Protein AF-A0A088F1L4-F1 (afdb_monomer)

pLDDT: mean 78.96, std 20.3, range [37.12, 97.81]

Mean predicted aligned error: 11.16 Å

Foldseek 3Di:
DDDDPPPPDPPPPPVVPPVPPPLDALLRLLVVLLVLVVVLVVDPDPVVSVVSVVVSVVSNVVSVVSLVVVCVVDDPVVSVVSNVSSVVSNVVSD

Secondary structure (DSSP, 8-state):
-----S--SSSSSSTTSTTSS----HHHHHHHHHHHHHHHHH--SHHHHHHHHHHHHHHHHHHHHHHHHHHHTS-HHHHHHHHHHHHHHHHTT-

Solvent-accessible surface area (backbone atoms only — not comparable to full-atom values): 5611 Å² total; per-residue (Å²): 143,83,75,95,77,86,90,82,85,73,76,83,80,61,73,80,63,74,82,75,79,76,80,73,50,53,65,54,43,26,47,54,35,35,54,42,50,57,49,34,72,70,47,81,53,65,69,60,25,51,54,46,45,52,52,32,50,50,49,41,53,59,37,49,51,51,44,48,59,65,26,70,82,45,56,74,68,55,27,52,49,51,55,48,51,30,50,54,51,41,61,73,57,109

Sequence (94 aa):
MKNIIKIILVGGLLVFTINFFFNKSTEELAKEVCDCYKTVRKIQNFDEKLKKGAECKNLYMDNLDKVNEIASDMDYEQTKQEMAKFTLILEKCQ

Radius of gyration: 21.09 Å; Cα contacts (8 Å, |Δi|>4): 51; chains: 1; bounding box: 36×18×77 Å

Nearest PDB structures (foldseek):
  8bqs-assembly1_De  TM=4.743E-01  e=8.272E+00  Tetrahymena thermophila SB210

Structure (mmCIF, N/CA/C/O backbone):
data_AF-A0A088F1L4-F1
#
_entry.id   AF-A0A088F1L4-F1
#
loop_
_atom_site.group_PDB
_atom_site.id
_atom_site.type_symbol
_atom_site.label_atom_id
_atom_site.label_alt_id
_atom_site.label_comp_id
_atom_site.label_asym_id
_ato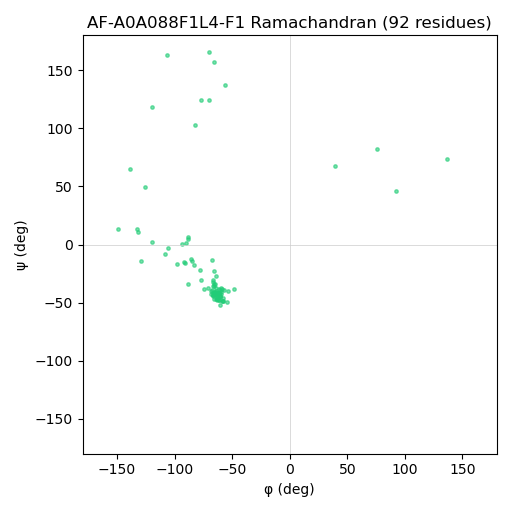m_site.label_entity_id
_atom_site.label_seq_id
_atom_site.pdbx_PDB_ins_code
_atom_site.Cartn_x
_atom_site.Cartn_y
_atom_site.Cartn_z
_atom_site.occupancy
_atom_site.B_iso_or_equiv
_atom_site.auth_seq_id
_atom_site.auth_comp_id
_atom_site.auth_asym_id
_atom_site.auth_atom_id
_atom_site.pdbx_PDB_model_num
ATOM 1 N N . MET A 1 1 ? -19.932 4.104 -58.284 1.00 47.47 1 MET A N 1
ATOM 2 C CA . MET A 1 1 ? -18.738 3.420 -57.736 1.00 47.47 1 MET A CA 1
ATOM 3 C C . MET A 1 1 ? -17.508 4.263 -58.027 1.00 47.47 1 MET A C 1
ATOM 5 O O . MET A 1 1 ? -17.287 4.551 -59.196 1.00 47.47 1 MET A O 1
ATOM 9 N N . LYS A 1 2 ? -16.789 4.658 -56.964 1.00 37.12 2 LYS A N 1
ATOM 10 C CA . LYS A 1 2 ? -15.506 5.395 -56.847 1.00 37.12 2 LYS A CA 1
ATOM 11 C C . LYS A 1 2 ? -15.671 6.434 -55.726 1.00 37.12 2 LYS A C 1
ATOM 13 O O . LYS A 1 2 ? -16.099 7.553 -55.962 1.00 37.12 2 LYS A O 1
ATOM 18 N N . ASN A 1 3 ? -15.678 5.943 -54.486 1.00 39.47 3 ASN A N 1
ATOM 19 C CA . ASN A 1 3 ? -14.528 6.023 -53.567 1.00 39.47 3 ASN A CA 1
ATOM 20 C C . ASN A 1 3 ? -14.418 7.457 -53.029 1.00 39.47 3 ASN A C 1
ATOM 22 O O . ASN A 1 3 ? -13.798 8.309 -53.649 1.00 39.47 3 ASN A O 1
ATOM 26 N N . ILE A 1 4 ? -15.192 7.809 -51.995 1.00 46.69 4 ILE A N 1
ATOM 27 C CA . ILE A 1 4 ? -14.749 7.751 -50.583 1.00 46.69 4 ILE A CA 1
ATOM 28 C C . ILE A 1 4 ? -13.288 8.200 -50.475 1.00 46.69 4 ILE A C 1
ATOM 30 O O . ILE A 1 4 ? -12.382 7.415 -50.223 1.00 46.69 4 ILE A O 1
ATOM 34 N N . ILE A 1 5 ? -13.056 9.480 -50.740 1.00 49.56 5 ILE A N 1
ATOM 35 C CA . ILE A 1 5 ? -11.777 10.136 -50.501 1.00 49.56 5 ILE A CA 1
ATOM 36 C C . ILE A 1 5 ? -12.061 11.266 -49.512 1.00 49.56 5 ILE A C 1
ATOM 38 O O . ILE A 1 5 ? -12.814 12.184 -49.825 1.00 49.56 5 ILE A O 1
ATOM 42 N N . LYS A 1 6 ? -11.414 11.159 -48.340 1.00 42.34 6 LYS A N 1
ATOM 43 C CA . LYS A 1 6 ? -11.265 12.159 -47.259 1.00 42.34 6 LYS A CA 1
ATOM 44 C C . LYS A 1 6 ? -12.283 12.172 -46.106 1.00 42.34 6 LYS A C 1
ATOM 46 O O . LYS A 1 6 ? -12.646 13.235 -45.626 1.00 42.34 6 LYS A O 1
ATOM 51 N N . ILE A 1 7 ? -12.610 11.005 -45.546 1.00 45.22 7 ILE A N 1
ATOM 52 C CA . ILE A 1 7 ? -12.992 10.901 -44.115 1.00 45.22 7 ILE A CA 1
ATOM 53 C C . ILE A 1 7 ? -12.105 9.854 -43.425 1.00 45.22 7 ILE A C 1
ATOM 55 O O . ILE A 1 7 ? -12.571 8.926 -42.780 1.00 45.22 7 ILE A O 1
ATOM 59 N N . ILE A 1 8 ? -10.789 9.962 -43.609 1.00 46.34 8 ILE A N 1
ATOM 60 C CA . ILE A 1 8 ? -9.804 9.191 -42.835 1.00 46.34 8 ILE A CA 1
ATOM 61 C C . ILE A 1 8 ? -8.653 10.137 -42.500 1.00 46.34 8 ILE A C 1
ATOM 63 O O . ILE A 1 8 ? -7.565 10.021 -43.041 1.00 46.34 8 ILE A O 1
ATOM 67 N N . LEU A 1 9 ? -8.925 11.165 -41.697 1.00 43.06 9 LEU A N 1
ATOM 68 C CA . LEU A 1 9 ? -7.876 12.038 -41.146 1.00 43.06 9 LEU A CA 1
ATOM 69 C C . LEU A 1 9 ? -8.232 12.616 -39.766 1.00 43.06 9 LEU A C 1
ATOM 71 O O . LEU A 1 9 ? -7.565 13.524 -39.291 1.00 43.06 9 LEU A O 1
ATOM 75 N N . VAL A 1 10 ? -9.262 12.075 -39.102 1.00 45.53 10 VAL A N 1
ATOM 76 C CA . VAL A 1 10 ? -9.647 12.487 -37.734 1.00 45.53 10 VAL A CA 1
ATOM 77 C C . VAL A 1 10 ? -9.793 11.290 -36.777 1.00 45.53 10 VAL A C 1
ATOM 79 O O . VAL A 1 10 ? -9.775 11.464 -35.567 1.00 45.53 10 VAL A O 1
ATOM 82 N N . GLY A 1 11 ? -9.860 10.052 -37.285 1.00 40.41 11 GLY A N 1
ATOM 83 C CA . GLY A 1 11 ? -10.074 8.858 -36.450 1.00 40.41 11 GLY A CA 1
ATOM 84 C C . GLY A 1 11 ? -8.809 8.151 -35.948 1.00 40.41 11 GLY A C 1
ATOM 85 O O . GLY A 1 11 ? -8.904 7.321 -35.055 1.00 40.41 11 GLY A O 1
ATOM 86 N N . GLY A 1 12 ? -7.633 8.449 -36.511 1.00 40.66 12 GLY A N 1
ATOM 87 C CA . GLY A 1 12 ? -6.396 7.706 -36.217 1.00 40.66 12 GLY A CA 1
ATOM 88 C C . GLY A 1 12 ? -5.472 8.347 -35.179 1.00 40.66 12 GLY A C 1
ATOM 89 O O . GLY A 1 12 ? -4.608 7.663 -34.645 1.00 40.66 12 GLY A O 1
ATOM 90 N N . LEU A 1 13 ? -5.647 9.640 -34.879 1.00 42.00 13 LEU A N 1
ATOM 91 C CA . LEU A 1 13 ? -4.738 10.392 -33.998 1.00 42.00 13 LEU A CA 1
ATOM 92 C C . LEU A 1 13 ? -5.317 10.683 -32.602 1.00 42.00 13 LEU A C 1
ATOM 94 O O . LEU A 1 13 ? -4.623 11.246 -31.765 1.00 42.00 13 LEU A O 1
ATOM 98 N N . LEU A 1 14 ? -6.573 10.302 -32.341 1.00 43.00 14 LEU A N 1
ATOM 99 C CA . LEU A 1 14 ? -7.240 10.521 -31.048 1.00 43.00 14 LEU A CA 1
ATOM 100 C C . LEU A 1 14 ? -7.431 9.242 -30.222 1.00 43.00 14 LEU A C 1
ATOM 102 O O . LEU A 1 14 ? -7.806 9.326 -29.059 1.00 43.00 14 LEU A O 1
ATOM 106 N N . VAL A 1 15 ? -7.144 8.060 -30.777 1.00 44.94 15 VAL A N 1
ATOM 107 C CA . VAL A 1 15 ? -7.276 6.792 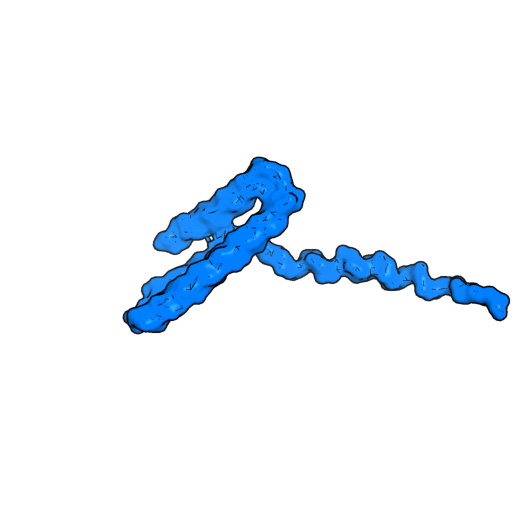-30.031 1.00 44.94 15 VAL A CA 1
ATOM 108 C C . VAL A 1 15 ? -6.014 6.467 -29.216 1.00 44.94 15 VAL A C 1
ATOM 110 O O . VAL A 1 15 ? -6.060 5.635 -28.319 1.00 44.94 15 VAL A O 1
ATOM 113 N N . PHE A 1 16 ? -4.901 7.171 -29.445 1.00 42.25 16 PHE A N 1
ATOM 114 C CA . PHE A 1 16 ? -3.646 6.947 -28.713 1.00 42.25 16 PHE A CA 1
ATOM 115 C C . PHE A 1 16 ? -3.438 7.843 -27.480 1.00 42.25 16 PHE A C 1
ATOM 117 O O . PHE A 1 16 ? -2.424 7.704 -26.805 1.00 42.25 16 PHE A O 1
ATOM 124 N N . THR A 1 17 ? -4.378 8.733 -27.140 1.00 43.12 17 THR A N 1
ATOM 125 C CA . THR A 1 17 ? -4.200 9.694 -26.030 1.00 43.12 17 THR A CA 1
ATOM 126 C C . THR A 1 17 ? -5.225 9.584 -24.896 1.00 43.12 17 THR A C 1
ATOM 128 O O . THR A 1 17 ? -5.127 10.339 -23.933 1.00 43.12 17 THR A O 1
ATOM 131 N N . ILE A 1 18 ? -6.167 8.630 -24.933 1.00 44.34 18 ILE A N 1
ATOM 132 C CA . ILE A 1 18 ? -7.208 8.504 -23.885 1.00 44.34 18 ILE A CA 1
ATOM 133 C C . ILE A 1 18 ? -6.798 7.561 -22.735 1.00 44.34 18 ILE A C 1
ATOM 135 O O . ILE A 1 18 ? -7.347 7.663 -21.645 1.00 44.34 18 ILE A O 1
ATOM 139 N N . ASN A 1 19 ? -5.768 6.722 -22.897 1.00 41.28 19 ASN A N 1
ATOM 140 C CA . ASN A 1 19 ? -5.241 5.907 -21.786 1.00 41.28 19 ASN A CA 1
ATOM 141 C C . ASN A 1 19 ? -4.154 6.608 -20.948 1.00 41.28 19 ASN A C 1
ATOM 143 O O . ASN A 1 19 ? -3.591 5.997 -20.048 1.00 41.28 19 ASN A O 1
ATOM 147 N N . PHE A 1 20 ? -3.848 7.885 -21.204 1.00 44.28 20 PHE A N 1
ATOM 148 C CA . PHE A 1 20 ? -2.690 8.556 -20.598 1.00 44.28 20 PHE A CA 1
ATOM 149 C C . PHE A 1 20 ? -2.955 9.232 -19.234 1.00 44.28 20 PHE A C 1
ATOM 151 O O . PHE A 1 20 ? -2.076 9.920 -18.731 1.00 44.28 20 PHE A O 1
ATOM 158 N N . PHE A 1 21 ? -4.135 9.084 -18.610 1.00 48.75 21 PHE A N 1
ATOM 159 C CA . PHE A 1 21 ? -4.503 9.961 -17.478 1.00 48.75 21 PHE A CA 1
ATOM 160 C C . PHE A 1 21 ? -5.049 9.318 -16.194 1.00 48.75 21 PHE A C 1
ATOM 162 O O . PHE A 1 21 ? -5.476 10.059 -15.312 1.00 48.75 21 PHE A O 1
ATOM 169 N N . PHE A 1 22 ? -4.988 7.994 -16.013 1.00 51.28 22 PHE A N 1
ATOM 170 C CA . PHE A 1 22 ? -5.451 7.382 -14.750 1.00 51.28 22 PHE A CA 1
ATOM 171 C C . PHE A 1 22 ? -4.512 6.356 -14.104 1.00 51.28 22 PHE A C 1
ATOM 173 O O . PHE A 1 22 ? -4.916 5.694 -13.148 1.00 51.28 22 PHE A O 1
ATOM 180 N N . ASN A 1 23 ? -3.251 6.258 -14.533 1.00 64.38 23 ASN A N 1
ATOM 181 C CA . ASN A 1 23 ? -2.275 5.467 -13.783 1.00 64.38 23 ASN A CA 1
ATOM 182 C C . ASN A 1 23 ? -1.730 6.314 -12.629 1.00 64.38 23 ASN A C 1
ATOM 184 O O . ASN A 1 23 ? -0.919 7.215 -12.841 1.00 64.38 23 ASN A O 1
ATOM 188 N N . LYS A 1 24 ? -2.214 6.044 -11.408 1.00 77.00 24 LYS A N 1
ATOM 189 C CA . LYS A 1 24 ? -1.630 6.594 -10.177 1.00 77.00 24 LYS A CA 1
ATOM 190 C C . LYS A 1 24 ? -0.153 6.210 -10.113 1.00 77.00 24 LYS A C 1
ATOM 192 O O . LYS A 1 24 ? 0.200 5.061 -10.367 1.00 77.00 24 LY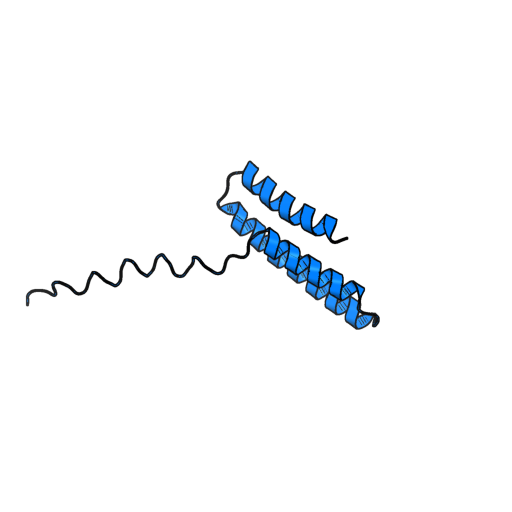S A O 1
ATOM 197 N N . SER A 1 25 ? 0.694 7.154 -9.728 1.00 88.12 25 SER A N 1
ATOM 198 C CA . SER A 1 25 ? 2.106 6.882 -9.453 1.00 88.12 25 SER A CA 1
ATOM 199 C C . SER A 1 25 ? 2.275 5.964 -8.237 1.00 88.12 25 SER A C 1
ATOM 201 O O . SER A 1 25 ? 1.436 5.946 -7.333 1.00 88.12 25 SER A O 1
ATOM 203 N N . THR A 1 26 ? 3.410 5.268 -8.153 1.00 87.94 26 THR A N 1
ATOM 204 C CA . THR A 1 26 ? 3.817 4.480 -6.977 1.00 87.94 26 THR A CA 1
ATOM 205 C C . THR A 1 26 ? 3.689 5.265 -5.668 1.00 87.94 26 THR A C 1
ATOM 207 O O . THR A 1 26 ? 3.256 4.727 -4.648 1.00 87.94 26 THR A O 1
ATOM 210 N N . GLU A 1 27 ? 4.010 6.562 -5.687 1.00 90.31 27 GLU A N 1
ATOM 211 C CA . GLU A 1 27 ? 3.878 7.419 -4.509 1.00 90.31 27 GLU A CA 1
ATOM 212 C C . GLU A 1 27 ? 2.423 7.661 -4.104 1.00 90.31 27 GLU A C 1
ATOM 214 O O . GLU A 1 27 ? 2.104 7.644 -2.915 1.00 90.31 27 GLU A O 1
ATOM 219 N N . GLU A 1 28 ? 1.534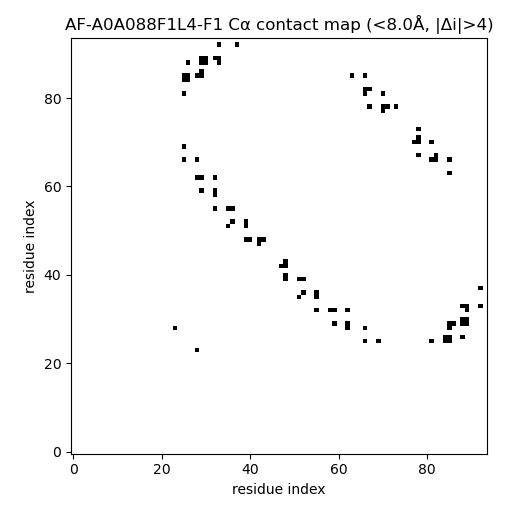 7.901 -5.068 1.00 92.12 28 GLU A N 1
ATOM 220 C CA . GLU A 1 28 ? 0.103 8.091 -4.812 1.00 92.12 28 GLU A CA 1
ATOM 221 C C . GLU A 1 28 ? -0.538 6.807 -4.290 1.00 92.12 28 GLU A C 1
ATOM 223 O O . GLU A 1 28 ? -1.317 6.851 -3.336 1.00 92.12 28 GLU A O 1
ATOM 228 N N . LEU A 1 29 ? -0.153 5.664 -4.860 1.00 93.19 29 LEU A N 1
ATOM 229 C CA . LEU A 1 29 ? -0.582 4.343 -4.410 1.00 93.19 29 LEU A CA 1
ATOM 230 C C . LEU A 1 29 ? -0.144 4.073 -2.962 1.00 93.19 29 LEU A C 1
ATOM 232 O O . LEU A 1 29 ? -0.947 3.611 -2.147 1.00 93.19 29 LEU A O 1
ATOM 236 N N . ALA A 1 30 ? 1.099 4.407 -2.608 1.00 92.88 30 ALA A N 1
ATOM 237 C CA . ALA A 1 30 ? 1.599 4.255 -1.243 1.00 92.88 30 ALA A CA 1
ATOM 238 C C . ALA A 1 30 ? 0.930 5.233 -0.258 1.00 92.88 30 ALA A C 1
ATOM 240 O O . ALA A 1 30 ? 0.595 4.854 0.868 1.00 92.88 30 ALA A O 1
ATOM 241 N N . LYS A 1 31 ? 0.697 6.488 -0.671 1.00 93.19 31 LYS A N 1
ATOM 242 C CA . LYS A 1 31 ? 0.001 7.502 0.143 1.00 93.19 31 LYS A CA 1
ATOM 243 C C . LYS A 1 31 ? -1.428 7.087 0.475 1.00 93.19 31 LYS A C 1
ATOM 245 O O . LYS A 1 31 ? -1.840 7.230 1.620 1.00 93.19 31 LYS A O 1
ATOM 250 N N . GLU A 1 32 ? -2.157 6.523 -0.482 1.00 94.38 32 GLU A N 1
ATOM 251 C CA . GLU A 1 32 ? -3.536 6.069 -0.277 1.00 94.38 32 GLU A CA 1
ATOM 252 C C . GLU A 1 32 ? -3.631 4.987 0.810 1.00 94.38 32 GLU A C 1
ATOM 254 O O . GLU A 1 32 ? -4.454 5.071 1.726 1.00 94.38 32 GLU A O 1
ATOM 259 N N . VAL A 1 33 ? -2.725 4.008 0.764 1.00 94.81 33 VAL A N 1
ATOM 260 C CA . VAL A 1 33 ? -2.605 2.971 1.796 1.00 94.81 33 VAL A CA 1
ATOM 261 C C . VAL A 1 33 ? -2.230 3.592 3.144 1.00 94.81 33 VAL A C 1
ATOM 263 O O . VAL A 1 33 ? -2.827 3.268 4.174 1.00 94.81 33 VAL A O 1
ATOM 266 N N . CYS A 1 34 ? -1.265 4.514 3.144 1.00 94.25 34 CYS A N 1
ATOM 267 C CA . CYS A 1 34 ? -0.830 5.217 4.343 1.00 94.25 34 CYS A CA 1
ATOM 268 C C . CYS A 1 34 ? -1.983 5.978 5.025 1.00 94.25 34 CYS A C 1
ATOM 270 O O . CYS A 1 34 ? -2.209 5.838 6.231 1.00 94.25 34 CYS A O 1
ATOM 272 N N . ASP A 1 35 ? -2.755 6.748 4.262 1.00 95.12 35 ASP A N 1
ATOM 273 C CA . ASP A 1 35 ? -3.881 7.524 4.780 1.00 95.12 35 ASP A CA 1
ATOM 274 C C . ASP A 1 35 ? -5.020 6.628 5.287 1.00 95.12 35 ASP A C 1
ATOM 276 O O . ASP A 1 35 ? -5.659 6.940 6.302 1.00 95.12 35 ASP A O 1
ATOM 280 N N . CYS A 1 36 ? -5.209 5.458 4.670 1.00 95.56 36 CYS A N 1
ATOM 281 C CA . CYS A 1 36 ? -6.115 4.437 5.182 1.00 95.56 36 CYS A CA 1
ATOM 282 C C . CYS A 1 36 ? -5.686 3.968 6.583 1.00 95.56 36 CYS A C 1
ATOM 284 O O . CYS A 1 36 ? -6.470 4.047 7.534 1.00 95.56 36 CYS A O 1
ATOM 286 N N . TYR A 1 37 ? -4.422 3.570 6.766 1.00 94.50 37 TYR A N 1
ATOM 287 C CA . TYR A 1 37 ? -3.933 3.120 8.074 1.00 94.50 37 TYR A CA 1
ATOM 288 C C . TYR A 1 37 ? -3.906 4.234 9.129 1.00 94.50 37 TYR A C 1
ATOM 290 O O . TYR A 1 37 ? -4.210 3.976 10.297 1.00 94.50 37 TYR A O 1
ATOM 298 N N . LYS A 1 38 ? -3.623 5.486 8.751 1.00 94.31 38 LYS A N 1
ATOM 299 C CA . LYS A 1 38 ? -3.781 6.639 9.658 1.00 94.31 38 LYS A CA 1
ATOM 300 C C . LYS A 1 38 ? -5.219 6.793 10.137 1.00 94.31 38 LYS A C 1
ATOM 302 O O . LYS A 1 38 ? -5.438 7.149 11.293 1.00 94.31 38 LYS A O 1
ATOM 307 N N . THR A 1 39 ? -6.192 6.522 9.271 1.00 94.12 39 THR A N 1
ATOM 308 C CA . THR A 1 39 ? -7.610 6.529 9.644 1.00 94.12 39 THR A CA 1
ATOM 309 C C . THR A 1 39 ? -7.911 5.415 10.642 1.00 94.12 39 THR A C 1
ATOM 311 O O . THR A 1 39 ? -8.465 5.702 11.699 1.00 94.12 39 THR A O 1
ATOM 314 N N . VAL A 1 40 ? -7.441 4.185 10.399 1.00 94.88 40 VAL A N 1
ATOM 315 C CA . VAL A 1 40 ? -7.584 3.048 11.336 1.00 94.88 40 VAL A CA 1
ATOM 316 C C . VAL A 1 40 ? -7.065 3.388 12.736 1.00 94.88 40 VAL A C 1
ATOM 318 O O . VAL A 1 40 ? -7.693 3.038 13.734 1.00 94.88 40 VAL A O 1
ATOM 321 N N . ARG A 1 41 ? -5.940 4.108 12.843 1.00 92.75 41 ARG A N 1
ATOM 322 C CA . ARG A 1 41 ? -5.365 4.513 14.141 1.00 92.75 41 ARG A CA 1
ATOM 323 C C . ARG A 1 41 ? -6.255 5.462 14.941 1.00 92.75 41 ARG A C 1
ATOM 325 O O . ARG A 1 41 ? -6.150 5.478 16.163 1.00 92.75 41 ARG A O 1
ATOM 332 N N . LYS A 1 42 ? -7.106 6.241 14.272 1.00 95.62 42 LYS A N 1
ATOM 333 C CA . LYS A 1 42 ? -8.015 7.207 14.907 1.00 95.62 42 LYS A CA 1
ATOM 334 C C . LYS A 1 42 ? -9.328 6.568 15.371 1.00 95.62 42 LYS A C 1
ATOM 336 O O . LYS A 1 42 ? -10.050 7.189 16.145 1.00 95.62 42 LYS A O 1
ATOM 341 N N . ILE A 1 43 ? -9.640 5.352 14.917 1.00 96.38 43 ILE A N 1
ATOM 342 C CA . ILE A 1 43 ? -10.876 4.649 15.273 1.00 96.38 43 ILE A CA 1
ATOM 343 C C . ILE A 1 43 ? -10.756 4.078 16.692 1.00 96.38 43 ILE A C 1
ATOM 345 O O . ILE A 1 43 ? -9.838 3.313 16.995 1.00 96.38 43 ILE A O 1
ATOM 349 N N . GLN A 1 44 ? -11.704 4.450 17.555 1.00 96.44 44 GLN A N 1
ATOM 350 C CA . GLN A 1 44 ? -11.779 3.980 18.944 1.00 96.44 44 GLN A CA 1
ATOM 351 C C . GLN A 1 44 ? -12.578 2.677 19.083 1.00 96.44 44 GLN A C 1
ATOM 353 O O . GLN A 1 44 ? -12.240 1.842 19.919 1.00 96.44 44 GLN A O 1
ATOM 358 N N . ASN A 1 45 ? -13.623 2.488 18.267 1.00 97.81 45 ASN A N 1
ATOM 359 C CA . ASN A 1 45 ? -14.418 1.264 18.273 1.00 97.81 45 ASN A CA 1
ATOM 360 C C . ASN A 1 45 ? -13.598 0.093 17.706 1.00 97.81 45 ASN A C 1
ATOM 362 O O . ASN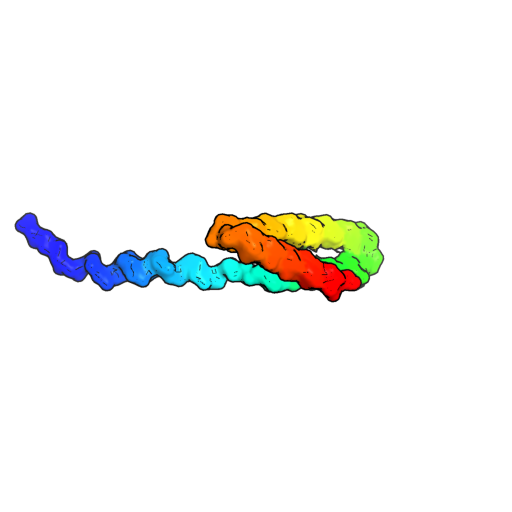 A 1 45 ? -13.079 0.168 16.594 1.00 97.81 45 ASN A O 1
ATOM 366 N N . PHE A 1 46 ? -13.472 -0.989 18.473 1.00 95.19 46 PHE A N 1
ATOM 367 C CA . PHE A 1 46 ? -12.597 -2.103 18.113 1.00 95.19 46 PHE A CA 1
ATOM 368 C C . PHE A 1 46 ? -13.061 -2.860 16.860 1.00 95.19 46 PHE A C 1
ATOM 370 O O . PHE A 1 46 ? -12.242 -3.134 15.982 1.00 95.19 46 PHE A O 1
ATOM 377 N N . ASP A 1 47 ? -14.358 -3.139 16.736 1.00 96.88 47 ASP A N 1
ATOM 378 C CA . ASP A 1 47 ? -14.909 -3.873 15.591 1.00 96.88 47 ASP A CA 1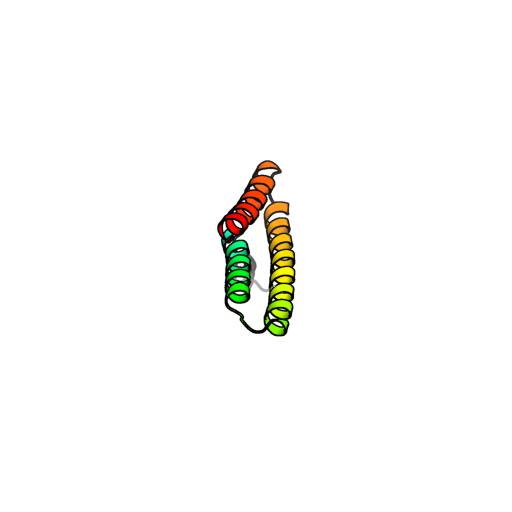
ATOM 379 C C . ASP A 1 47 ? -14.779 -3.060 14.296 1.00 96.88 47 ASP A C 1
ATOM 381 O O . ASP A 1 47 ? -14.364 -3.574 13.255 1.00 96.88 47 ASP A O 1
ATOM 385 N N . GLU A 1 48 ? -15.055 -1.757 14.367 1.00 96.19 48 GLU A N 1
ATOM 386 C CA . GL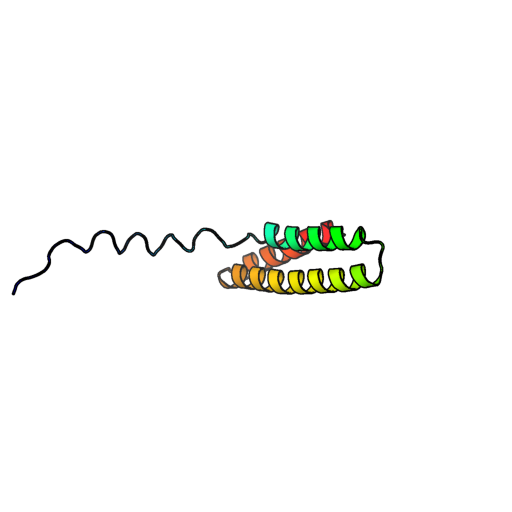U A 1 48 ? -14.867 -0.827 13.255 1.00 96.19 48 GLU A CA 1
ATOM 387 C C . GLU A 1 48 ? -13.387 -0.711 12.870 1.00 96.19 48 GLU A C 1
ATOM 389 O O . GLU A 1 48 ? -13.043 -0.715 11.687 1.00 96.19 48 GLU A O 1
ATOM 394 N N . LYS A 1 49 ? -12.492 -0.682 13.863 1.00 95.50 49 LYS A N 1
ATOM 395 C CA . LYS A 1 49 ? -11.044 -0.660 13.645 1.00 95.50 49 LYS A CA 1
ATOM 396 C C . LYS A 1 49 ? -10.561 -1.926 12.941 1.00 95.50 49 LYS A C 1
ATOM 398 O O . LYS A 1 49 ? -9.751 -1.821 12.021 1.00 95.50 49 LYS A O 1
ATOM 403 N N . LEU A 1 50 ? -11.062 -3.102 13.328 1.00 96.19 50 LEU A N 1
ATOM 404 C CA . LEU A 1 50 ? -10.754 -4.368 12.657 1.00 96.19 50 LEU A CA 1
ATOM 405 C C . LEU A 1 50 ? -11.255 -4.374 11.213 1.00 96.19 50 LEU A C 1
ATOM 407 O O . LEU A 1 50 ? -10.492 -4.695 10.301 1.00 96.19 50 LEU A O 1
ATOM 411 N N . LYS A 1 51 ? -12.511 -3.968 10.995 1.00 96.81 51 LYS A N 1
ATOM 412 C CA . LYS A 1 51 ? -13.101 -3.891 9.656 1.00 96.81 51 LYS A CA 1
ATOM 413 C C . LYS A 1 51 ? -12.307 -2.946 8.755 1.00 96.81 51 LYS A C 1
ATOM 415 O O . LYS A 1 51 ? -11.906 -3.333 7.659 1.00 96.81 51 LYS A O 1
ATOM 420 N N . LYS A 1 52 ? -12.003 -1.739 9.239 1.00 95.81 52 LYS A N 1
ATOM 421 C CA . LYS A 1 52 ? -11.221 -0.756 8.484 1.00 95.81 52 LYS A CA 1
ATOM 422 C C . LYS A 1 52 ? -9.782 -1.218 8.261 1.00 95.81 52 LYS A C 1
ATOM 424 O O . LYS A 1 52 ? -9.231 -0.994 7.191 1.00 95.81 52 LYS A O 1
ATOM 429 N N . GLY A 1 53 ? -9.185 -1.909 9.230 1.00 94.50 53 GLY A N 1
ATOM 430 C CA . GLY A 1 53 ? -7.873 -2.535 9.075 1.00 94.50 53 GLY A CA 1
ATOM 431 C C . GLY A 1 53 ? -7.844 -3.561 7.941 1.00 94.50 53 GLY A C 1
ATOM 432 O O . GLY A 1 53 ? -6.913 -3.552 7.138 1.00 94.50 53 GLY A O 1
ATOM 433 N N . ALA A 1 54 ? -8.880 -4.397 7.825 1.00 95.88 54 ALA A N 1
ATOM 434 C CA . ALA A 1 54 ? -9.018 -5.335 6.713 1.00 95.88 54 ALA A CA 1
ATOM 435 C C . ALA A 1 54 ? -9.190 -4.615 5.363 1.00 95.88 54 ALA A C 1
ATOM 437 O O . ALA A 1 54 ? -8.543 -4.994 4.389 1.00 95.88 54 ALA A O 1
ATOM 438 N N . GLU A 1 55 ? -9.983 -3.538 5.312 1.00 96.44 55 GLU A N 1
ATOM 439 C CA . GLU A 1 55 ? -10.106 -2.693 4.112 1.00 96.44 55 GLU A CA 1
ATOM 440 C C . GLU A 1 55 ? -8.749 -2.111 3.683 1.00 96.44 55 GLU A C 1
ATOM 442 O O . GLU A 1 55 ? -8.384 -2.204 2.513 1.00 96.44 55 GLU A O 1
ATOM 447 N N . CYS A 1 56 ? -7.960 -1.574 4.622 1.00 95.31 56 CYS A N 1
ATOM 448 C CA . CYS A 1 56 ? -6.631 -1.039 4.314 1.00 95.31 56 CYS A CA 1
ATOM 449 C C . CYS A 1 56 ? -5.635 -2.123 3.887 1.00 95.31 56 CYS A C 1
ATOM 451 O O . CYS A 1 56 ? -4.741 -1.852 3.086 1.00 95.31 56 CYS A O 1
ATOM 453 N N . LYS A 1 57 ? -5.779 -3.352 4.396 1.00 94.31 57 LYS A N 1
ATOM 454 C CA . LYS A 1 57 ? -4.974 -4.492 3.951 1.00 94.31 57 LYS A CA 1
ATOM 455 C C . LYS A 1 57 ? -5.289 -4.868 2.505 1.00 94.31 57 LYS A C 1
ATOM 457 O O . LYS A 1 57 ? -4.358 -5.086 1.740 1.00 94.31 57 LYS A O 1
ATOM 462 N N . ASN A 1 58 ? -6.564 -4.912 2.126 1.00 96.44 58 ASN A N 1
ATOM 463 C CA . ASN A 1 58 ? -6.950 -5.173 0.738 1.00 96.44 58 ASN A CA 1
ATOM 464 C C . ASN A 1 58 ? -6.428 -4.067 -0.183 1.00 96.44 58 ASN A C 1
ATOM 466 O O . ASN A 1 58 ? -5.762 -4.361 -1.165 1.00 96.44 58 ASN A O 1
ATOM 470 N N . LEU A 1 59 ? -6.598 -2.803 0.219 1.00 94.69 59 LEU A N 1
ATOM 471 C CA . LEU A 1 59 ? -6.055 -1.656 -0.507 1.00 94.69 59 LEU A CA 1
ATOM 472 C C . LEU A 1 59 ? -4.529 -1.736 -0.689 1.00 94.69 59 LEU A C 1
ATOM 474 O O . LEU A 1 59 ? -4.020 -1.374 -1.744 1.00 94.69 59 LEU A O 1
ATOM 478 N N . TYR A 1 60 ? -3.795 -2.208 0.324 1.00 93.31 60 TYR A N 1
ATOM 479 C CA . TYR A 1 60 ? -2.355 -2.450 0.210 1.00 93.31 60 TYR A CA 1
ATOM 480 C C . TYR A 1 60 ? -2.031 -3.491 -0.864 1.00 93.31 60 TYR A C 1
ATOM 482 O O . TYR A 1 60 ? -1.156 -3.233 -1.683 1.00 93.31 60 TYR A O 1
ATOM 490 N N . MET A 1 61 ? -2.733 -4.628 -0.874 1.00 93.81 61 MET A N 1
ATOM 491 C CA . MET A 1 61 ? -2.516 -5.681 -1.872 1.00 93.81 61 MET A CA 1
ATOM 492 C C . MET A 1 61 ? -2.857 -5.185 -3.283 1.00 93.81 61 MET A C 1
ATOM 494 O O . MET A 1 61 ? -2.027 -5.295 -4.176 1.00 93.81 61 MET A O 1
ATOM 498 N N . ASP A 1 62 ? -4.010 -4.533 -3.453 1.00 93.94 62 ASP A N 1
ATOM 499 C CA . ASP A 1 62 ? -4.447 -3.986 -4.743 1.00 93.94 62 ASP A CA 1
ATOM 500 C C . ASP A 1 62 ? -3.458 -2.944 -5.287 1.00 93.94 62 ASP A C 1
ATOM 502 O O . ASP A 1 62 ? -3.200 -2.862 -6.488 1.00 93.94 62 ASP A O 1
ATOM 506 N N . ASN A 1 63 ? -2.908 -2.103 -4.408 1.00 93.19 63 ASN A N 1
ATOM 507 C CA . ASN A 1 63 ? -1.936 -1.093 -4.806 1.00 93.19 63 ASN A CA 1
ATOM 508 C C . ASN A 1 63 ? -0.546 -1.693 -5.044 1.00 93.19 63 ASN A C 1
ATOM 510 O O . ASN A 1 63 ? 0.161 -1.196 -5.915 1.00 93.19 63 ASN A O 1
ATOM 514 N N . LEU A 1 64 ? -0.169 -2.765 -4.343 1.00 90.69 64 LEU A N 1
ATOM 515 C CA . LEU A 1 64 ? 1.051 -3.516 -4.635 1.00 90.69 64 LEU A CA 1
ATOM 516 C C . LEU A 1 64 ? 0.985 -4.155 -6.028 1.00 90.69 64 LEU A C 1
ATOM 518 O O . LEU A 1 64 ? 1.953 -4.063 -6.777 1.00 90.69 64 LEU A O 1
ATOM 522 N N . ASP A 1 65 ? -0.162 -4.722 -6.405 1.00 90.75 65 ASP A N 1
ATOM 523 C CA . ASP A 1 65 ? -0.375 -5.282 -7.743 1.00 90.75 65 ASP A CA 1
ATOM 524 C C . ASP A 1 65 ? -0.252 -4.209 -8.830 1.00 90.75 65 ASP A C 1
ATOM 526 O O . ASP A 1 65 ? 0.448 -4.414 -9.817 1.00 90.75 65 ASP A O 1
ATOM 530 N N . LYS A 1 66 ? -0.796 -3.008 -8.609 1.00 90.38 66 LYS A N 1
ATOM 531 C CA . LYS A 1 66 ? -0.601 -1.878 -9.537 1.00 90.38 66 LYS A CA 1
ATOM 532 C C . LYS A 1 66 ? 0.857 -1.432 -9.634 1.00 90.38 66 LYS A C 1
ATOM 534 O O . LYS A 1 66 ? 1.309 -1.068 -10.712 1.00 90.38 66 LYS A O 1
ATOM 539 N N . VAL A 1 67 ? 1.612 -1.447 -8.532 1.00 88.25 67 VAL A N 1
ATOM 540 C CA . VAL A 1 67 ? 3.057 -1.160 -8.583 1.00 88.25 67 VAL A CA 1
ATOM 541 C C . VAL A 1 67 ? 3.793 -2.264 -9.349 1.00 88.25 67 VAL A C 1
ATOM 543 O O . VAL A 1 67 ? 4.712 -1.954 -10.102 1.00 88.25 67 VAL A O 1
ATOM 546 N N . ASN A 1 68 ? 3.371 -3.528 -9.226 1.00 86.69 68 ASN A N 1
ATOM 547 C CA . ASN A 1 68 ? 3.905 -4.634 -10.030 1.00 86.69 68 ASN A CA 1
ATOM 548 C C . ASN A 1 68 ? 3.601 -4.444 -11.522 1.00 86.69 68 ASN A C 1
ATOM 550 O O . ASN A 1 68 ? 4.485 -4.671 -12.339 1.00 86.69 68 ASN A O 1
ATOM 554 N N . GLU A 1 69 ? 2.397 -3.993 -11.880 1.00 87.25 69 GLU A N 1
ATOM 555 C CA . GLU A 1 69 ? 2.025 -3.662 -13.264 1.00 87.25 69 GLU A CA 1
ATOM 556 C C . GLU A 1 69 ? 2.838 -2.479 -13.809 1.00 87.25 69 GLU A C 1
ATOM 558 O O . GLU A 1 69 ? 3.337 -2.528 -14.928 1.00 87.25 69 GLU A O 1
ATOM 563 N N . ILE A 1 70 ? 3.041 -1.426 -13.010 1.00 83.69 70 ILE A N 1
ATOM 564 C CA . ILE A 1 70 ? 3.913 -0.301 -13.389 1.00 83.69 70 ILE A CA 1
ATOM 565 C C . ILE A 1 70 ? 5.342 -0.799 -13.637 1.00 8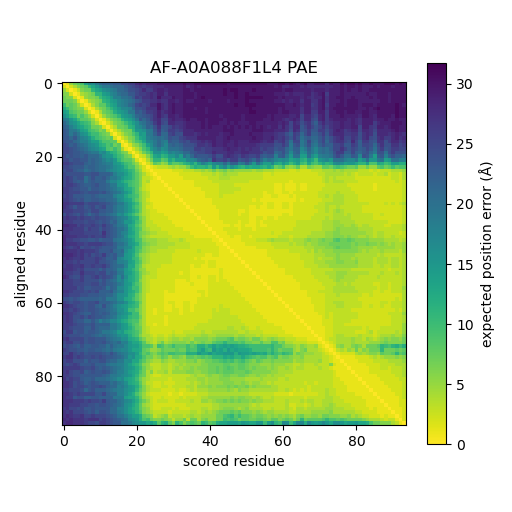3.69 70 ILE A C 1
ATOM 567 O O . ILE A 1 70 ? 6.000 -0.365 -14.580 1.00 83.69 70 ILE A O 1
ATOM 571 N N . ALA A 1 71 ? 5.816 -1.718 -12.798 1.00 81.69 71 ALA A N 1
ATOM 572 C CA . ALA A 1 71 ? 7.157 -2.269 -12.885 1.00 81.69 71 ALA A CA 1
ATOM 573 C C . ALA A 1 71 ? 7.327 -3.331 -13.986 1.00 81.69 71 ALA A C 1
ATOM 575 O O . ALA A 1 71 ? 8.448 -3.538 -14.441 1.00 81.69 71 ALA A O 1
ATOM 576 N N . SER A 1 72 ? 6.261 -3.992 -14.452 1.00 79.62 72 SER A N 1
ATOM 577 C CA . SER A 1 72 ? 6.378 -5.064 -15.454 1.00 79.62 72 SER A CA 1
ATOM 578 C C . SER A 1 72 ? 6.879 -4.576 -16.812 1.00 79.62 72 SER A C 1
ATOM 580 O O . SER A 1 72 ? 7.452 -5.358 -17.568 1.00 79.62 72 SER A O 1
ATOM 582 N N . ASP A 1 73 ? 6.703 -3.285 -17.093 1.00 78.44 73 ASP A N 1
ATOM 583 C CA . ASP A 1 73 ? 7.192 -2.628 -18.308 1.00 78.44 73 ASP A CA 1
ATOM 584 C C . ASP A 1 73 ? 8.617 -2.053 -18.145 1.00 78.44 73 ASP A C 1
ATOM 586 O O . ASP A 1 73 ? 9.158 -1.449 -19.075 1.00 78.44 73 ASP A O 1
ATOM 590 N N . MET A 1 74 ? 9.236 -2.226 -16.971 1.00 82.31 74 MET A N 1
ATOM 591 C CA . MET A 1 74 ? 10.530 -1.650 -16.603 1.00 82.31 74 MET A CA 1
ATOM 592 C C . MET A 1 74 ? 11.658 -2.688 -16.574 1.00 82.31 74 MET A C 1
ATOM 594 O O . MET A 1 74 ? 11.439 -3.897 -16.495 1.00 82.31 74 MET A O 1
ATOM 598 N N . ASP A 1 75 ? 12.906 -2.211 -16.588 1.00 85.88 75 ASP A N 1
ATOM 599 C CA . ASP A 1 75 ? 14.048 -3.081 -16.307 1.00 85.88 75 ASP A CA 1
ATOM 600 C C . ASP A 1 75 ? 14.094 -3.510 -14.822 1.00 85.88 75 ASP A C 1
ATOM 602 O O . ASP A 1 75 ? 13.395 -2.973 -13.955 1.00 85.88 75 ASP A O 1
ATOM 606 N N . TYR A 1 76 ? 14.912 -4.521 -14.518 1.00 79.12 76 TYR A N 1
ATOM 607 C CA . TYR A 1 76 ? 14.997 -5.109 -13.177 1.00 79.12 76 TYR A CA 1
ATOM 608 C C . TYR A 1 76 ? 15.384 -4.093 -12.086 1.00 79.12 76 TYR A C 1
ATOM 610 O O . TYR A 1 76 ? 14.852 -4.142 -10.974 1.00 79.12 76 TYR A O 1
ATOM 618 N N . GLU A 1 77 ? 16.286 -3.153 -12.384 1.00 82.00 77 GLU A N 1
ATOM 619 C CA . GLU A 1 77 ? 16.736 -2.161 -11.402 1.00 82.00 77 GLU A CA 1
ATOM 620 C C . GLU A 1 77 ? 15.668 -1.090 -11.166 1.00 82.00 77 GLU A C 1
ATOM 622 O O . GLU A 1 77 ? 15.433 -0.691 -10.024 1.00 82.00 77 GLU A O 1
ATOM 627 N N . GLN A 1 78 ? 14.959 -0.676 -12.214 1.00 80.19 78 GLN A N 1
ATOM 628 C CA . GLN A 1 78 ? 13.814 0.228 -12.118 1.00 80.19 78 GLN A CA 1
ATOM 629 C C . GLN A 1 78 ? 12.656 -0.402 -11.334 1.00 80.19 78 GLN A C 1
ATOM 631 O O . GLN A 1 78 ? 12.121 0.226 -10.421 1.00 80.19 78 GLN A O 1
ATOM 636 N N . THR A 1 79 ? 12.347 -1.676 -11.591 1.00 82.06 79 THR A N 1
ATOM 637 C CA . THR A 1 79 ? 11.361 -2.455 -10.820 1.00 82.06 79 THR A CA 1
ATOM 638 C C . THR A 1 79 ? 11.692 -2.444 -9.332 1.00 82.06 79 THR A C 1
ATOM 640 O O . THR A 1 79 ? 10.853 -2.129 -8.485 1.00 82.06 79 THR A O 1
ATOM 643 N N . LYS A 1 80 ? 12.950 -2.745 -8.997 1.00 84.62 80 LYS A N 1
ATOM 644 C CA . LYS A 1 80 ? 13.422 -2.750 -7.613 1.00 84.62 80 LYS A CA 1
ATOM 645 C C . LYS A 1 80 ? 13.306 -1.367 -6.969 1.00 84.62 80 LYS A C 1
ATOM 647 O O . LYS A 1 80 ? 12.951 -1.280 -5.795 1.00 84.62 80 LYS A O 1
ATOM 652 N N . GLN A 1 81 ? 13.578 -0.296 -7.715 1.00 86.50 81 GLN A N 1
ATOM 653 C CA . GLN A 1 81 ? 13.428 1.077 -7.231 1.00 86.50 81 GLN A CA 1
ATOM 654 C C . GLN A 1 81 ? 11.966 1.446 -6.966 1.00 86.50 81 GLN A C 1
ATOM 656 O O . GLN A 1 81 ? 11.687 2.032 -5.922 1.00 86.50 81 GLN A O 1
ATOM 661 N N . GLU A 1 82 ? 11.030 1.088 -7.845 1.00 86.12 82 GLU A N 1
ATOM 662 C CA . GLU A 1 82 ? 9.602 1.363 -7.636 1.00 86.12 82 GLU A CA 1
ATOM 663 C C . GLU A 1 82 ? 9.038 0.578 -6.442 1.00 86.12 82 GLU A C 1
ATOM 665 O O . GLU A 1 82 ? 8.395 1.156 -5.563 1.00 86.12 82 GLU A O 1
ATOM 670 N N . MET A 1 83 ? 9.397 -0.699 -6.301 1.00 86.31 83 MET A N 1
ATOM 671 C CA . MET A 1 83 ? 9.033 -1.493 -5.118 1.00 86.31 83 MET A CA 1
ATOM 672 C C . MET A 1 83 ? 9.619 -0.920 -3.824 1.00 86.31 83 MET A C 1
ATOM 674 O O . MET A 1 83 ? 8.941 -0.847 -2.791 1.00 86.31 83 MET A O 1
ATOM 678 N N . ALA A 1 84 ? 10.878 -0.478 -3.875 1.00 88.12 84 ALA A N 1
ATOM 679 C CA . ALA A 1 84 ? 11.536 0.158 -2.742 1.00 88.12 84 ALA A CA 1
ATOM 680 C C . ALA A 1 84 ? 10.867 1.488 -2.374 1.00 88.12 84 ALA A C 1
ATOM 682 O O . ALA A 1 84 ? 10.666 1.749 -1.191 1.00 88.12 84 ALA A O 1
ATOM 683 N N . LYS A 1 85 ? 10.463 2.310 -3.353 1.00 88.50 85 LYS A N 1
ATOM 684 C CA . LYS A 1 85 ? 9.715 3.555 -3.111 1.00 88.50 85 LYS A CA 1
ATOM 685 C C . LYS A 1 85 ? 8.379 3.280 -2.427 1.00 88.50 85 LYS A C 1
ATOM 687 O O . LYS A 1 85 ? 8.079 3.929 -1.426 1.00 88.50 85 LYS A O 1
ATOM 692 N N . PHE A 1 86 ? 7.609 2.309 -2.924 1.00 90.25 86 PHE A N 1
ATOM 693 C CA . PHE A 1 86 ? 6.327 1.930 -2.326 1.00 90.25 86 PHE A CA 1
ATOM 694 C C . PHE A 1 86 ? 6.498 1.515 -0.860 1.00 90.25 86 PHE A C 1
ATOM 696 O O . PHE A 1 86 ? 5.829 2.042 0.029 1.00 90.25 86 PHE A O 1
ATOM 703 N N . THR A 1 87 ? 7.466 0.636 -0.598 1.00 89.25 87 THR A N 1
ATOM 704 C CA . THR A 1 87 ? 7.769 0.137 0.751 1.00 89.25 87 THR A CA 1
ATOM 705 C C . THR A 1 87 ? 8.244 1.257 1.676 1.00 89.25 87 THR A C 1
ATOM 707 O O . THR A 1 87 ? 7.718 1.418 2.774 1.00 89.25 87 THR A O 1
ATOM 710 N N . LEU A 1 88 ? 9.178 2.091 1.219 1.00 89.94 88 LEU A N 1
ATOM 711 C CA . LEU A 1 88 ? 9.780 3.159 2.018 1.00 89.94 88 LEU A CA 1
ATOM 712 C C . LEU A 1 88 ? 8.771 4.248 2.411 1.00 89.94 88 LEU A C 1
ATOM 714 O O . LEU A 1 88 ? 8.864 4.822 3.497 1.00 89.94 88 LEU A O 1
ATOM 718 N N . ILE A 1 89 ? 7.790 4.545 1.555 1.00 87.50 89 ILE A N 1
ATOM 719 C CA . ILE A 1 89 ? 6.702 5.473 1.900 1.00 87.50 89 ILE A CA 1
ATOM 720 C C . ILE A 1 89 ? 5.802 4.873 2.988 1.00 87.50 89 ILE A C 1
ATOM 722 O O . ILE A 1 89 ? 5.388 5.589 3.901 1.00 87.50 89 ILE A O 1
ATOM 726 N N . LEU A 1 90 ? 5.528 3.568 2.929 1.00 87.00 90 LEU A N 1
ATOM 727 C CA . LEU A 1 90 ? 4.722 2.877 3.936 1.00 87.00 90 LEU A CA 1
ATOM 728 C C . LEU A 1 90 ? 5.448 2.7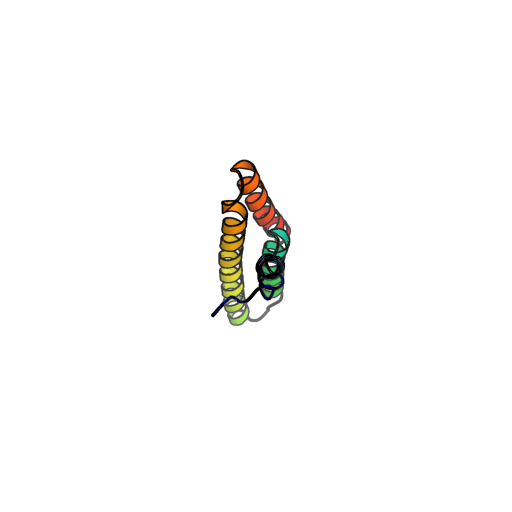25 5.274 1.00 87.00 90 LEU A C 1
ATOM 730 O O . LEU A 1 90 ? 4.821 2.907 6.315 1.00 87.00 90 LEU A O 1
ATOM 734 N N . GLU A 1 91 ? 6.757 2.472 5.266 1.00 86.44 91 GLU A N 1
ATOM 735 C CA . GLU A 1 91 ? 7.586 2.471 6.478 1.00 86.44 91 GLU A CA 1
ATOM 736 C C . GLU A 1 91 ? 7.563 3.836 7.167 1.00 86.44 91 GLU A C 1
ATOM 738 O O . GLU A 1 91 ? 7.339 3.920 8.369 1.00 86.44 91 GLU A O 1
ATOM 743 N N . LYS A 1 92 ? 7.686 4.927 6.400 1.00 85.06 92 LYS A N 1
ATOM 744 C CA . LYS A 1 92 ? 7.569 6.299 6.927 1.00 85.06 92 LYS A CA 1
ATOM 745 C C . LYS A 1 92 ? 6.161 6.663 7.404 1.00 85.06 92 LYS A C 1
ATOM 747 O O . LYS A 1 92 ? 5.983 7.705 8.030 1.00 85.06 92 LYS A O 1
ATOM 752 N N . CYS A 1 93 ? 5.155 5.859 7.068 1.00 81.06 93 CYS A N 1
ATOM 753 C CA . CYS A 1 93 ? 3.790 6.046 7.538 1.00 81.06 93 CYS A CA 1
ATOM 754 C C . CYS A 1 93 ? 3.545 5.447 8.932 1.00 81.06 93 CYS A C 1
ATOM 756 O O . CYS A 1 93 ? 2.529 5.766 9.561 1.00 81.06 93 CYS A O 1
ATOM 758 N N . GLN A 1 94 ? 4.412 4.541 9.397 1.00 63.16 94 GLN A N 1
ATOM 759 C CA . GLN A 1 94 ? 4.350 3.952 10.739 1.00 63.16 94 GLN A CA 1
ATOM 760 C C . GLN A 1 94 ? 4.530 5.027 11.808 1.00 63.16 94 GLN A C 1
ATOM 762 O O . GLN A 1 94 ? 3.607 5.108 12.652 1.00 63.16 94 GLN A O 1
#